Protein AF-A0A920JBN9-F1 (afdb_monomer_lite)

Secondary structure (DSSP, 8-state):
-EEEE-SBTTTB-HHHHHHHHHHHHHS----GGG--SS-SSTTTSS-SSHHHHHHHHH-BTTB-TTTTPPBPTTHHHHHHHHHHTT-EEEE-----GGGG---

Foldseek 3Di:
DEDEFEPDVQWFPLVVLLQVLLCVPVVDHQDPVNCPDDDDDPPRHPHPHRVRVQVCQPQDPHHHSPPDTDTDPCSVVVQVVCVVVVYHYDYDYDDPPVVPDDD

Structure (mmCIF, N/CA/C/O backbone):
data_AF-A0A920JBN9-F1
#
_entry.id   AF-A0A920JBN9-F1
#
loop_
_atom_site.group_PDB
_atom_site.id
_atom_site.type_symbol
_atom_site.label_atom_id
_atom_site.label_alt_id
_atom_site.label_comp_id
_atom_site.label_asym_id
_atom_site.label_entity_id
_atom_site.label_seq_id
_atom_site.pdbx_PDB_ins_code
_atom_site.Cartn_x
_atom_site.Cartn_y
_atom_site.Cartn_z
_atom_site.occupancy
_atom_site.B_iso_or_equiv
_atom_site.auth_seq_id
_atom_site.auth_comp_id
_atom_site.auth_asym_id
_atom_site.auth_atom_id
_atom_site.pdbx_PDB_model_num
ATOM 1 N N . MET A 1 1 ? 20.222 2.338 -17.733 1.00 94.06 1 MET A N 1
ATOM 2 C CA . MET A 1 1 ? 20.134 3.164 -16.498 1.00 94.06 1 MET A CA 1
ATOM 3 C C . MET A 1 1 ? 19.646 2.282 -15.363 1.00 94.06 1 MET A C 1
ATOM 5 O O . MET A 1 1 ? 18.942 1.323 -15.661 1.00 94.06 1 MET A O 1
ATOM 9 N N . ARG A 1 2 ? 19.986 2.608 -14.113 1.00 97.69 2 ARG A N 1
ATOM 10 C CA . ARG A 1 2 ? 19.462 1.926 -12.924 1.00 97.69 2 ARG A CA 1
ATOM 11 C C . ARG A 1 2 ? 18.318 2.741 -12.325 1.00 97.69 2 ARG A C 1
ATOM 13 O O . ARG A 1 2 ? 18.489 3.941 -12.132 1.00 97.69 2 ARG A O 1
ATOM 20 N N . ILE A 1 3 ? 17.179 2.104 -12.071 1.00 97.94 3 ILE A N 1
ATOM 21 C CA . ILE A 1 3 ? 15.954 2.733 -11.567 1.00 97.94 3 ILE A CA 1
ATOM 22 C C . ILE A 1 3 ? 15.604 2.074 -10.234 1.00 97.94 3 ILE A C 1
ATOM 24 O O . ILE A 1 3 ? 15.317 0.879 -10.188 1.00 97.94 3 ILE A O 1
ATOM 28 N N . GLY A 1 4 ? 15.658 2.856 -9.157 1.00 97.44 4 GLY A N 1
ATOM 29 C CA . GLY A 1 4 ? 15.118 2.461 -7.860 1.00 97.44 4 GLY A CA 1
ATOM 30 C C . GLY A 1 4 ? 13.615 2.714 -7.831 1.00 97.44 4 GLY A C 1
ATOM 31 O O . GLY A 1 4 ? 13.183 3.803 -8.202 1.00 97.44 4 GLY A O 1
ATOM 32 N N . VAL A 1 5 ? 12.839 1.720 -7.415 1.00 97.75 5 VAL A N 1
ATOM 33 C CA . VAL A 1 5 ? 11.376 1.790 -7.357 1.00 97.75 5 VAL A CA 1
ATOM 34 C C . VAL A 1 5 ? 10.929 1.457 -5.943 1.00 97.75 5 VAL A C 1
ATOM 36 O O . VAL A 1 5 ? 11.291 0.403 -5.420 1.00 97.75 5 VAL A O 1
ATOM 39 N N . ASP A 1 6 ? 10.170 2.361 -5.330 1.00 96.38 6 ASP A N 1
ATOM 40 C CA . ASP A 1 6 ? 9.556 2.099 -4.030 1.00 96.38 6 ASP A CA 1
ATOM 41 C C . ASP A 1 6 ? 8.475 1.013 -4.139 1.00 96.38 6 ASP A C 1
ATOM 43 O O . ASP A 1 6 ? 7.914 0.787 -5.211 1.00 96.38 6 ASP A O 1
ATOM 47 N N . LEU A 1 7 ? 8.206 0.297 -3.050 1.00 95.50 7 LEU A N 1
ATOM 48 C CA . LEU A 1 7 ? 7.214 -0.777 -3.047 1.00 95.50 7 LEU A CA 1
ATOM 49 C C . LEU A 1 7 ? 5.855 -0.270 -2.568 1.00 95.50 7 LEU A C 1
ATOM 51 O O . LEU A 1 7 ? 4.873 -0.339 -3.308 1.00 95.50 7 LEU A O 1
ATOM 55 N N . ASP A 1 8 ? 5.804 0.216 -1.333 1.00 93.44 8 ASP A N 1
ATOM 56 C CA . ASP A 1 8 ? 4.572 0.496 -0.604 1.00 93.44 8 ASP A CA 1
ATOM 57 C C . ASP A 1 8 ? 4.052 1.894 -0.969 1.00 93.44 8 ASP A C 1
ATOM 59 O O . ASP A 1 8 ? 4.678 2.899 -0.663 1.00 93.44 8 ASP A O 1
ATOM 63 N N . GLY A 1 9 ? 2.909 1.966 -1.653 1.00 92.44 9 GLY A N 1
ATOM 64 C CA . GLY A 1 9 ? 2.370 3.221 -2.194 1.00 92.44 9 GLY A CA 1
ATOM 65 C C . GLY A 1 9 ? 2.814 3.536 -3.630 1.00 92.44 9 GLY A C 1
ATOM 66 O O . GLY A 1 9 ? 2.384 4.542 -4.185 1.00 92.44 9 GLY A O 1
ATOM 67 N N . VAL A 1 10 ? 3.620 2.667 -4.259 1.00 95.75 10 VAL A N 1
ATOM 68 C CA . VAL A 1 10 ? 4.037 2.804 -5.672 1.00 95.75 10 VAL A CA 1
ATOM 69 C C . VAL A 1 10 ? 3.710 1.561 -6.495 1.00 95.75 10 VAL A C 1
ATOM 71 O O . VAL A 1 10 ? 3.156 1.672 -7.586 1.00 95.75 10 VAL A O 1
ATOM 74 N N . VAL A 1 11 ? 4.024 0.370 -5.984 1.00 96.88 11 VAL A N 1
ATOM 75 C CA . VAL A 1 11 ? 3.715 -0.907 -6.649 1.00 96.88 11 VAL A CA 1
ATOM 76 C C . VAL A 1 11 ? 2.608 -1.632 -5.899 1.00 96.88 11 VAL A C 1
ATOM 78 O O . VAL A 1 11 ? 1.600 -1.995 -6.497 1.00 96.88 11 VAL A O 1
ATOM 81 N N . ALA A 1 12 ? 2.777 -1.814 -4.590 1.00 96.69 12 ALA A N 1
ATOM 82 C CA . ALA A 1 12 ? 1.752 -2.338 -3.703 1.00 96.69 12 ALA A CA 1
ATOM 83 C C . ALA A 1 1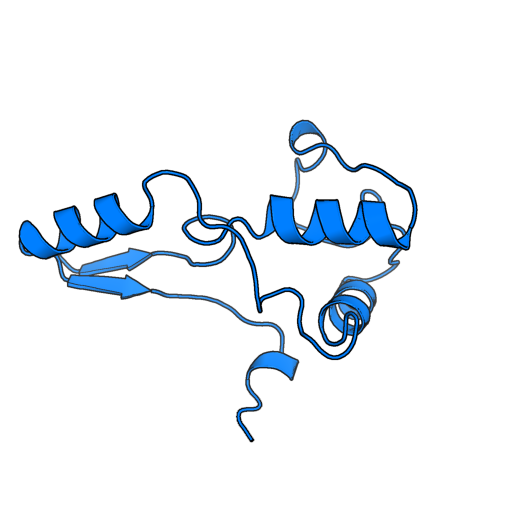2 ? 0.878 -1.186 -3.197 1.00 96.69 12 ALA A C 1
ATOM 85 O O . ALA A 1 12 ? 1.387 -0.180 -2.699 1.00 96.69 12 ALA A O 1
ATOM 86 N N . ASN A 1 13 ? -0.439 -1.339 -3.286 1.00 95.88 13 ASN A N 1
ATOM 87 C CA . ASN A 1 13 ? -1.410 -0.375 -2.792 1.00 95.88 13 ASN A CA 1
ATOM 88 C C . ASN A 1 13 ? -1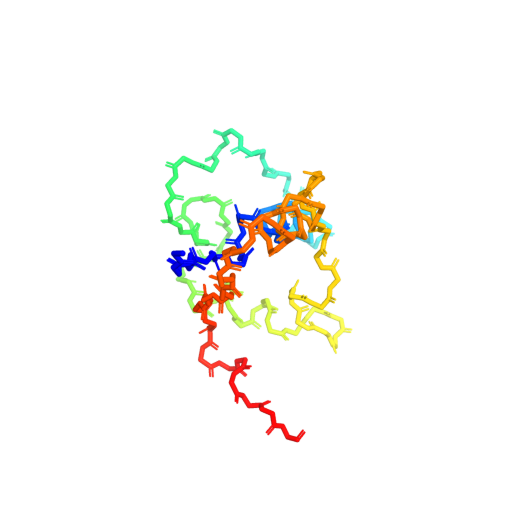.573 -0.513 -1.273 1.00 95.88 13 ASN A C 1
ATOM 90 O O . ASN A 1 13 ? -2.581 -1.000 -0.754 1.00 95.88 13 ASN A O 1
ATOM 94 N N . PHE A 1 14 ? -0.526 -0.096 -0.561 1.00 94.50 14 PHE A N 1
ATOM 95 C CA . PHE A 1 14 ? -0.488 -0.079 0.894 1.00 94.50 14 PHE A CA 1
ATOM 96 C C . PHE A 1 14 ? -1.643 0.748 1.462 1.00 94.50 14 PHE A C 1
ATOM 98 O O . PHE A 1 14 ? -2.323 0.281 2.372 1.00 94.50 14 PHE A O 1
ATOM 105 N N . THR A 1 15 ? -1.909 1.923 0.878 1.00 93.56 15 THR A N 1
ATOM 106 C CA . THR A 1 15 ? -2.976 2.840 1.301 1.00 93.56 15 THR A CA 1
ATOM 107 C C . THR A 1 15 ? -4.340 2.169 1.331 1.00 93.56 15 THR A C 1
ATOM 109 O O . THR A 1 15 ? -5.009 2.181 2.364 1.00 93.56 15 THR A O 1
ATOM 112 N N . LYS A 1 16 ? -4.732 1.515 0.235 1.00 94.62 16 LYS A N 1
ATOM 113 C CA . LYS A 1 16 ? -5.986 0.762 0.183 1.00 94.62 16 LYS A CA 1
ATOM 114 C C . LYS A 1 16 ? -5.985 -0.383 1.195 1.00 94.62 16 LYS A C 1
ATOM 116 O O . LYS A 1 16 ? -6.925 -0.515 1.969 1.00 94.62 16 LYS A O 1
ATOM 121 N N . GLY A 1 17 ? -4.908 -1.166 1.243 1.00 94.19 17 GLY A N 1
ATOM 122 C CA . GLY A 1 17 ? -4.832 -2.330 2.126 1.00 94.19 17 GLY A CA 1
ATOM 123 C C . GLY A 1 17 ? -5.024 -1.988 3.606 1.00 94.19 17 GLY A C 1
ATOM 124 O O . GLY A 1 17 ? -5.813 -2.640 4.291 1.00 94.19 17 GLY A O 1
ATOM 125 N N . TRP A 1 18 ? -4.344 -0.954 4.112 1.00 93.75 18 TRP A N 1
ATOM 126 C CA . TRP A 1 18 ? -4.486 -0.583 5.521 1.00 93.75 18 TRP A CA 1
ATOM 127 C C . TRP A 1 18 ? -5.804 0.121 5.828 1.00 93.75 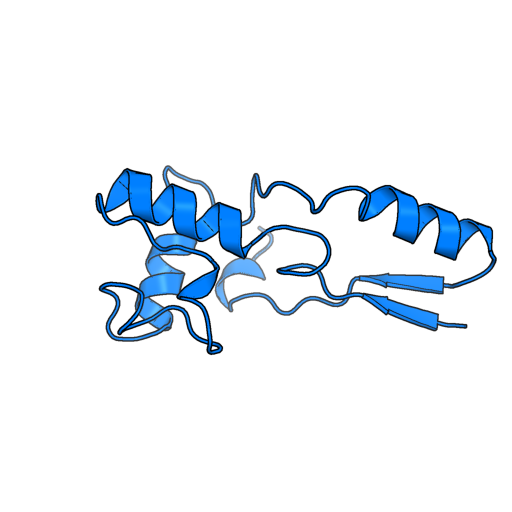18 TRP A C 1
ATOM 129 O O . TRP A 1 18 ? -6.363 -0.126 6.895 1.00 93.75 18 TRP A O 1
ATOM 139 N N . THR A 1 19 ? -6.331 0.946 4.922 1.00 95.06 19 THR A N 1
ATOM 140 C CA . THR A 1 19 ? -7.612 1.638 5.144 1.00 95.06 19 THR A CA 1
ATOM 141 C C . THR A 1 19 ? -8.796 0.673 5.140 1.00 95.06 19 THR A C 1
ATOM 143 O O . THR A 1 19 ? -9.657 0.783 6.010 1.00 95.06 19 THR A O 1
ATOM 146 N N . GLU A 1 20 ? -8.817 -0.325 4.252 1.00 94.69 20 GLU A N 1
ATOM 147 C CA . GLU A 1 20 ? -9.866 -1.355 4.221 1.00 94.69 20 GLU A CA 1
ATOM 148 C C . GLU A 1 20 ? -9.850 -2.236 5.474 1.00 94.69 20 GLU A C 1
ATOM 150 O O . GLU A 1 20 ? -10.899 -2.531 6.052 1.00 94.69 20 GLU A O 1
ATOM 155 N N . LEU A 1 21 ? -8.661 -2.635 5.937 1.00 93.81 21 LEU A N 1
ATOM 156 C CA . LEU A 1 21 ? -8.530 -3.404 7.176 1.00 93.81 21 LEU A CA 1
ATOM 157 C C . LEU A 1 21 ? -8.908 -2.568 8.400 1.00 93.81 21 LEU A C 1
ATOM 159 O O . LEU A 1 21 ? -9.595 -3.058 9.295 1.00 93.81 21 LEU A O 1
ATOM 163 N N . TYR A 1 22 ? -8.540 -1.290 8.406 1.00 94.62 22 TYR A N 1
ATOM 164 C CA . TYR A 1 22 ? -8.932 -0.365 9.457 1.00 94.62 22 TYR A CA 1
ATOM 165 C C . TYR A 1 22 ? -10.457 -0.157 9.500 1.00 94.62 22 TYR A C 1
ATOM 167 O O . TYR A 1 22 ? -11.049 -0.180 10.579 1.00 94.62 22 TYR A O 1
ATOM 175 N N . GLU A 1 23 ? -11.119 -0.010 8.348 1.00 95.75 23 GLU A N 1
ATOM 176 C CA . GLU A 1 23 ? -12.583 0.068 8.265 1.00 95.75 23 GLU A CA 1
ATOM 177 C C . GLU A 1 23 ? -13.236 -1.226 8.763 1.00 95.75 23 GLU A C 1
ATOM 179 O O . GLU A 1 23 ? -14.166 -1.172 9.569 1.00 95.75 23 GLU A O 1
ATOM 184 N N . LYS A 1 24 ? -12.721 -2.387 8.341 1.00 94.25 24 LYS A N 1
ATOM 185 C CA . LYS A 1 24 ? -13.228 -3.702 8.754 1.00 94.25 24 LYS A CA 1
ATOM 186 C C . LYS A 1 24 ? -13.158 -3.903 10.271 1.00 94.25 24 LYS A C 1
ATOM 188 O O . LYS A 1 24 ? -14.093 -4.455 10.846 1.00 94.25 24 LYS A O 1
ATOM 193 N N . GLU A 1 25 ? -12.068 -3.491 10.913 1.00 94.06 25 GLU A N 1
ATOM 194 C CA . GLU A 1 25 ? -11.855 -3.726 12.346 1.00 94.06 25 GLU A CA 1
ATOM 195 C C . GLU A 1 25 ? -12.444 -2.642 13.251 1.00 94.06 25 GLU A C 1
ATOM 197 O O . GLU A 1 25 ? -12.999 -2.953 14.306 1.00 94.06 25 GLU A O 1
ATOM 202 N N . PHE A 1 26 ? -12.345 -1.372 12.855 1.00 95.25 26 PHE A N 1
ATOM 203 C CA . PHE A 1 26 ? -12.720 -0.237 13.706 1.00 95.25 26 PHE A CA 1
ATOM 204 C C . PHE A 1 26 ? -13.993 0.479 13.244 1.00 95.25 26 PHE A C 1
ATOM 206 O O . PHE A 1 26 ? -14.447 1.408 13.912 1.00 95.25 26 PHE A O 1
ATOM 213 N N . GLY A 1 27 ? -14.576 0.080 12.110 1.00 96.62 27 GLY A N 1
ATOM 214 C CA . GLY A 1 27 ? -15.828 0.634 11.588 1.00 96.62 27 GLY A CA 1
ATOM 215 C C . GLY A 1 27 ? -15.727 2.078 11.092 1.00 96.62 27 GLY A C 1
ATOM 216 O O . GLY A 1 27 ? -16.754 2.713 10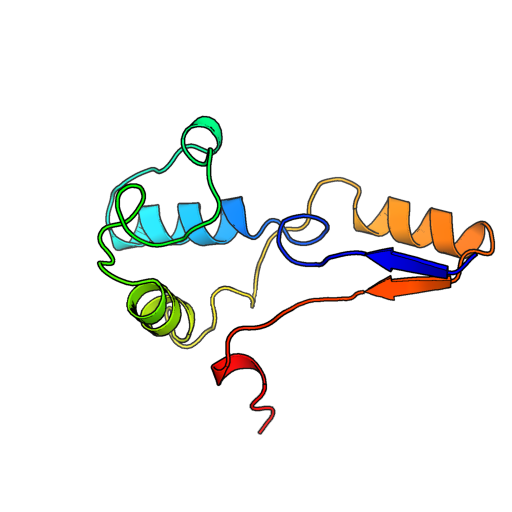.849 1.00 96.62 27 GLY A O 1
ATOM 217 N N . LYS A 1 28 ? -14.512 2.624 10.961 1.00 95.44 28 LYS A N 1
ATOM 218 C CA . LYS A 1 28 ? -14.267 3.966 10.422 1.00 95.44 28 LYS A CA 1
ATOM 219 C C . LYS A 1 28 ? -13.642 3.845 9.040 1.00 95.44 28 LYS A C 1
ATOM 221 O O . LYS A 1 28 ? -12.499 3.418 8.912 1.00 95.44 28 LYS A O 1
ATOM 226 N N . LYS A 1 29 ? -14.379 4.308 8.036 1.00 96.38 29 LYS A N 1
ATOM 227 C CA . LYS A 1 29 ? -13.859 4.516 6.690 1.00 96.38 29 LYS A CA 1
ATOM 228 C C . LYS A 1 29 ? -12.914 5.718 6.671 1.00 96.38 29 LYS A C 1
ATOM 230 O O . LYS A 1 29 ? -13.244 6.757 7.241 1.00 96.38 29 LYS A O 1
ATOM 235 N N . ILE A 1 30 ? -11.760 5.551 6.036 1.00 95.06 30 ILE A N 1
ATOM 236 C CA . ILE A 1 30 ? -10.789 6.614 5.761 1.00 95.06 30 ILE A CA 1
ATOM 237 C C . ILE A 1 30 ? -10.685 6.706 4.245 1.00 95.06 30 ILE A C 1
ATOM 239 O O . ILE A 1 30 ? -10.383 5.709 3.589 1.00 95.06 30 ILE A O 1
ATOM 243 N N . LEU A 1 31 ? -11.005 7.869 3.693 1.00 92.56 31 LEU A N 1
ATOM 244 C CA . LEU A 1 31 ? -10.950 8.115 2.260 1.00 92.56 31 LEU A CA 1
ATOM 245 C C . LEU A 1 31 ? -9.531 8.514 1.852 1.00 92.56 31 LEU A C 1
ATOM 247 O O . LEU A 1 31 ? -8.799 9.129 2.626 1.00 92.56 31 LEU A O 1
ATOM 251 N N . GLU A 1 32 ? -9.134 8.167 0.630 1.00 89.31 32 GLU A N 1
ATOM 252 C CA . GLU A 1 32 ? -7.783 8.448 0.132 1.00 89.31 32 GLU A CA 1
ATOM 253 C C . GLU A 1 32 ? -7.500 9.957 0.104 1.00 89.31 32 GLU A C 1
ATOM 255 O O . GLU A 1 32 ? -6.415 10.391 0.478 1.00 89.31 32 GLU A O 1
ATOM 260 N N . GLU A 1 33 ? -8.506 10.774 -0.220 1.00 92.00 33 GLU A N 1
ATOM 261 C CA . GLU A 1 33 ? -8.420 12.235 -0.185 1.00 92.00 33 GLU A CA 1
ATOM 262 C C . GLU A 1 33 ? -8.198 12.832 1.216 1.00 92.00 33 GLU A C 1
ATOM 264 O O . GLU A 1 33 ? -7.787 13.988 1.324 1.00 92.00 33 GLU A O 1
ATOM 269 N N . GLU A 1 34 ? -8.456 12.077 2.289 1.00 91.56 34 GLU A N 1
ATOM 270 C CA . GLU A 1 34 ? -8.171 12.508 3.664 1.00 91.56 34 GLU A CA 1
ATOM 271 C C . GLU A 1 34 ? -6.692 12.301 4.029 1.00 91.56 34 GLU A C 1
ATOM 273 O O . GLU A 1 34 ? -6.195 12.904 4.981 1.00 91.56 34 GLU A O 1
ATOM 278 N N . ILE A 1 35 ? -5.969 11.472 3.272 1.00 91.69 35 ILE A N 1
ATOM 279 C CA . ILE A 1 35 ? -4.570 11.121 3.521 1.00 91.69 35 ILE A CA 1
ATOM 280 C C . ILE A 1 35 ? -3.677 12.157 2.833 1.00 91.69 35 ILE A C 1
ATOM 282 O O . ILE A 1 35 ? -3.094 11.932 1.776 1.00 91.69 35 ILE A O 1
ATOM 286 N N . THR A 1 36 ? -3.596 13.341 3.435 1.00 89.88 36 THR A N 1
ATOM 287 C CA . THR A 1 36 ? -2.845 14.479 2.880 1.00 89.88 36 THR A CA 1
ATOM 288 C C . THR A 1 36 ? -1.412 14.583 3.395 1.00 89.88 36 THR A C 1
ATOM 290 O O . THR A 1 36 ? -0.633 15.393 2.896 1.00 89.88 36 THR A O 1
ATOM 293 N N . GLU A 1 37 ? -1.062 13.801 4.414 1.00 88.06 37 GLU A N 1
ATOM 294 C CA . GLU A 1 37 ? 0.231 13.847 5.091 1.00 88.06 37 GLU A CA 1
ATOM 295 C C . GLU A 1 37 ? 0.778 12.439 5.321 1.00 88.06 37 GLU A C 1
ATOM 297 O O . GLU A 1 37 ? 0.036 11.457 5.386 1.00 88.06 37 GLU A O 1
ATOM 302 N N . TRP A 1 38 ? 2.099 12.352 5.473 1.00 85.19 38 TRP A N 1
ATOM 303 C CA . TRP A 1 38 ? 2.754 11.125 5.906 1.00 85.19 38 TRP A CA 1
ATOM 304 C C . TRP A 1 38 ? 2.464 10.882 7.388 1.00 85.19 38 TRP A C 1
ATOM 306 O O . TRP A 1 38 ? 2.749 11.740 8.222 1.00 85.19 38 TRP A O 1
ATOM 316 N N . GLY A 1 39 ? 1.929 9.707 7.709 1.00 84.69 39 GLY A N 1
ATOM 317 C CA . GLY A 1 39 ? 1.684 9.277 9.083 1.00 84.69 39 GLY A CA 1
ATOM 318 C C . GLY A 1 39 ? 0.488 8.337 9.188 1.00 84.69 39 GLY A C 1
ATOM 319 O O . GLY A 1 39 ? -0.457 8.416 8.408 1.00 84.69 39 GLY A O 1
ATOM 320 N N . LEU A 1 40 ? 0.540 7.422 10.157 1.00 88.69 40 LEU A N 1
ATOM 321 C CA . LEU A 1 40 ? -0.473 6.367 10.341 1.00 88.69 40 LEU A CA 1
ATOM 322 C C . LEU A 1 40 ? -1.182 6.445 11.704 1.00 88.69 40 LEU A C 1
ATOM 324 O O . LEU A 1 40 ? -2.022 5.606 12.037 1.00 88.69 40 LEU A O 1
ATOM 328 N N . SER A 1 41 ? -0.853 7.456 12.506 1.00 88.50 41 SER A N 1
ATOM 329 C CA . SER A 1 41 ? -1.474 7.757 13.797 1.00 88.50 41 SER A CA 1
ATOM 330 C C . SER A 1 41 ? -2.616 8.777 13.654 1.00 88.50 41 SER A C 1
ATOM 332 O O . SER A 1 41 ? -3.097 9.084 12.557 1.00 88.50 41 SER A O 1
ATOM 334 N N . LYS A 1 42 ? -3.100 9.296 14.785 1.00 88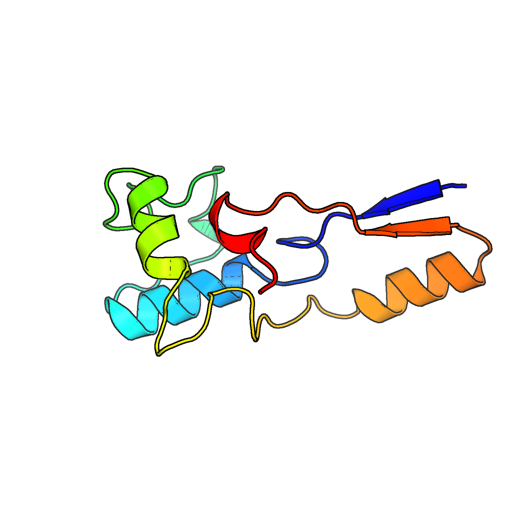.31 42 LYS A N 1
ATOM 335 C CA . LYS A 1 42 ? -3.996 10.453 14.821 1.00 88.31 42 LYS A CA 1
ATOM 336 C C . LYS A 1 42 ? -3.479 11.598 13.931 1.00 88.31 42 LYS A C 1
ATOM 338 O O . LYS A 1 42 ? -2.281 11.862 13.926 1.00 88.31 42 LYS A O 1
ATOM 343 N N . PRO A 1 43 ? -4.383 12.343 13.271 1.00 90.06 43 PRO A N 1
ATOM 344 C CA . PRO A 1 43 ? -5.841 12.297 13.444 1.00 90.06 43 PRO A CA 1
ATOM 345 C C . PRO A 1 43 ? -6.561 11.256 12.569 1.00 90.06 43 PRO A C 1
ATOM 347 O O . PRO A 1 43 ? -7.751 11.008 12.781 1.00 90.06 43 PRO A O 1
ATOM 350 N N . LEU A 1 44 ? -5.868 10.650 11.602 1.00 89.06 44 LEU A N 1
ATOM 351 C CA . LEU A 1 44 ? -6.469 9.723 10.638 1.00 89.06 44 LEU A CA 1
ATOM 352 C C . LEU A 1 44 ? -6.980 8.455 11.324 1.00 89.06 44 LEU A C 1
ATOM 354 O O . LEU A 1 44 ? -8.130 8.051 11.122 1.00 89.06 44 LEU A O 1
ATOM 358 N N . THR A 1 45 ? -6.170 7.886 12.214 1.00 94.19 45 THR A N 1
ATOM 359 C CA . THR A 1 45 ? -6.509 6.688 12.986 1.00 94.19 45 THR A CA 1
ATOM 360 C C . THR A 1 45 ? -6.731 7.005 14.467 1.00 94.19 45 THR A C 1
ATOM 362 O O . THR A 1 45 ? -6.576 8.136 14.931 1.00 94.19 45 THR A O 1
ATOM 365 N N . HIS A 1 46 ? -7.129 5.995 15.241 1.00 94.94 46 HIS A N 1
ATOM 366 C CA . HIS A 1 46 ? -7.251 6.095 16.695 1.00 94.94 46 HIS A CA 1
ATOM 367 C C . HIS A 1 46 ? -5.905 5.917 17.426 1.00 94.94 46 HIS A C 1
ATOM 369 O O . HIS A 1 46 ? -5.827 6.208 18.625 1.00 94.94 46 HIS A O 1
ATOM 375 N N . PHE A 1 47 ? -4.859 5.460 16.728 1.00 96.19 47 PHE A N 1
ATOM 376 C CA . PHE A 1 47 ? -3.536 5.213 17.302 1.00 96.19 47 PHE A CA 1
ATOM 377 C C . PHE A 1 47 ? -2.886 6.528 17.749 1.00 96.19 47 PHE A C 1
ATOM 379 O O . PHE A 1 47 ? -2.891 7.510 17.007 1.00 96.19 47 PHE A O 1
ATOM 386 N N . GLN A 1 48 ? -2.348 6.577 18.975 1.00 95.50 48 GLN A N 1
ATOM 387 C CA . GLN A 1 48 ? -1.699 7.801 19.475 1.00 95.50 48 GLN A CA 1
ATOM 388 C C . GLN A 1 48 ? -0.345 8.017 18.804 1.00 95.50 48 GLN A C 1
ATOM 390 O O . GLN A 1 48 ? -0.017 9.133 18.415 1.00 95.50 48 GLN A O 1
ATOM 395 N N . GLU A 1 49 ? 0.410 6.935 18.650 1.00 94.38 49 GLU A N 1
ATOM 396 C CA . GLU A 1 49 ? 1.753 6.926 18.092 1.00 94.38 49 GLU A CA 1
ATOM 397 C C . GLU A 1 49 ? 1.830 5.924 16.933 1.00 94.38 49 GLU A C 1
ATOM 399 O O . GLU A 1 49 ? 1.094 4.935 16.902 1.00 94.38 49 GLU A O 1
ATOM 404 N N . GLU A 1 50 ? 2.754 6.130 15.990 1.00 91.44 50 GLU A N 1
ATOM 405 C CA . GLU A 1 50 ? 2.945 5.190 14.874 1.00 91.44 50 GLU A CA 1
ATOM 406 C C . GLU A 1 50 ? 3.309 3.780 15.343 1.00 91.44 50 GLU A C 1
ATOM 408 O O . GLU A 1 50 ? 2.943 2.791 14.711 1.00 91.44 50 GLU A O 1
ATOM 413 N N . ILE A 1 51 ? 4.000 3.662 16.480 1.00 93.06 51 ILE A N 1
ATOM 414 C CA . ILE A 1 51 ? 4.339 2.362 17.060 1.00 93.06 51 ILE A CA 1
ATOM 415 C C . ILE A 1 51 ? 3.083 1.530 17.354 1.00 93.06 51 ILE A C 1
ATOM 417 O O . ILE A 1 51 ? 3.122 0.308 17.217 1.00 93.06 51 ILE A O 1
ATOM 421 N N . ASP A 1 52 ? 1.969 2.162 17.727 1.00 94.56 52 ASP A N 1
ATOM 422 C CA . ASP A 1 52 ? 0.726 1.457 18.033 1.00 94.56 52 ASP A CA 1
ATOM 423 C C . ASP A 1 52 ? 0.050 0.953 16.759 1.00 94.56 52 ASP A C 1
ATOM 425 O O . ASP A 1 52 ? -0.380 -0.201 16.724 1.00 94.56 52 ASP A O 1
ATOM 429 N N . PHE A 1 53 ? 0.075 1.755 15.688 1.00 94.69 53 PHE A N 1
ATOM 430 C CA . PHE A 1 53 ? -0.327 1.298 14.357 1.00 94.69 53 PHE A CA 1
ATOM 431 C C . PHE A 1 53 ? 0.503 0.084 13.933 1.00 94.69 53 PHE A C 1
ATOM 433 O O . PHE A 1 53 ? -0.038 -0.928 13.501 1.00 94.69 53 PHE A O 1
ATOM 440 N N . TRP A 1 54 ? 1.825 0.142 14.100 1.00 93.50 54 TRP A N 1
ATOM 441 C CA . TRP A 1 54 ? 2.711 -0.938 13.674 1.00 93.50 54 TRP A CA 1
ATOM 442 C C . TRP A 1 54 ? 2.586 -2.211 14.516 1.00 93.50 54 TRP A C 1
ATOM 444 O O . TRP A 1 54 ? 2.815 -3.298 13.988 1.00 93.50 54 TRP A O 1
ATOM 454 N N . LYS A 1 55 ? 2.219 -2.111 15.801 1.00 92.88 55 LYS A N 1
ATOM 455 C CA . LYS A 1 55 ? 1.878 -3.284 16.626 1.00 92.88 55 LYS A CA 1
ATOM 456 C C . LYS A 1 55 ? 0.623 -3.975 16.102 1.00 92.88 55 LYS A C 1
ATOM 458 O O . LYS A 1 55 ? 0.620 -5.197 16.021 1.00 92.88 55 LYS A O 1
ATOM 463 N N . TRP A 1 56 ? -0.396 -3.198 15.736 1.00 93.31 56 TRP A N 1
ATOM 464 C CA . TRP A 1 56 ? -1.617 -3.708 15.116 1.00 93.31 56 TRP A CA 1
ATOM 465 C C . TRP A 1 56 ? -1.327 -4.338 13.747 1.00 93.31 56 TRP A C 1
ATOM 467 O O . TRP A 1 56 ? -1.582 -5.516 13.531 1.00 93.31 56 TRP A O 1
ATOM 477 N N . ALA A 1 57 ? -0.657 -3.598 12.865 1.00 93.25 57 ALA A N 1
ATOM 478 C CA . ALA A 1 57 ? -0.340 -4.013 11.501 1.00 93.25 57 ALA A CA 1
ATOM 479 C C . ALA A 1 57 ? 0.589 -5.240 11.399 1.00 93.25 57 ALA A C 1
ATOM 481 O O . ALA A 1 57 ? 0.722 -5.840 10.327 1.00 93.25 57 ALA A O 1
ATOM 482 N N . LYS A 1 58 ? 1.266 -5.611 12.491 1.00 92.56 58 LYS A N 1
ATOM 483 C CA . LYS A 1 58 ? 2.121 -6.800 12.557 1.00 92.56 58 LYS A CA 1
ATOM 484 C C . LYS A 1 58 ? 1.320 -8.103 12.593 1.00 92.56 58 LYS A C 1
ATOM 486 O O . LYS A 1 58 ? 1.814 -9.102 12.071 1.00 92.56 58 LYS A O 1
ATOM 491 N N . ASP A 1 59 ? 0.153 -8.101 13.231 1.00 89.69 59 ASP A N 1
ATOM 492 C CA . ASP A 1 59 ? -0.614 -9.310 13.535 1.00 89.69 59 ASP A CA 1
ATOM 493 C C . ASP A 1 59 ? -2.121 -9.057 13.400 1.00 89.69 59 ASP A C 1
ATOM 495 O O . ASP A 1 59 ? -2.838 -8.830 14.373 1.00 89.69 59 ASP A O 1
ATOM 499 N N . ILE A 1 60 ? -2.573 -9.085 12.150 1.00 87.25 60 ILE A N 1
ATOM 500 C CA . ILE A 1 60 ? -3.968 -9.019 11.731 1.00 87.25 60 ILE A CA 1
ATOM 501 C C . ILE A 1 60 ? -4.385 -10.444 11.366 1.00 87.25 60 ILE A C 1
ATOM 503 O O . ILE A 1 60 ? -3.974 -10.978 10.331 1.00 87.25 60 ILE A O 1
ATOM 507 N N . ASP A 1 61 ? -5.153 -11.090 12.244 1.00 83.62 61 ASP A N 1
ATOM 508 C CA . ASP A 1 61 ? -5.586 -12.486 12.093 1.00 83.62 61 ASP A CA 1
ATOM 509 C C . ASP A 1 61 ? -4.418 -13.463 11.793 1.00 83.62 61 ASP A C 1
ATOM 511 O O . ASP A 1 61 ? -4.516 -14.352 10.941 1.00 83.62 61 ASP A O 1
ATOM 515 N N . GLY A 1 62 ? -3.270 -13.300 12.465 1.00 82.88 62 GLY A N 1
ATOM 516 C CA . GLY A 1 62 ? -2.092 -14.153 12.271 1.00 82.88 62 GLY A CA 1
ATOM 517 C C . GLY A 1 62 ? -1.265 -13.825 11.023 1.00 82.88 62 GLY A C 1
ATOM 518 O O . GLY A 1 62 ? -0.435 -14.636 10.603 1.00 82.88 62 GLY A O 1
ATOM 519 N N . SER A 1 63 ? -1.501 -12.677 10.382 1.00 85.31 63 SER A N 1
ATOM 520 C CA . SER A 1 63 ? -0.760 -12.202 9.208 1.00 85.31 63 SER A CA 1
ATOM 521 C C . SER A 1 63 ? -0.374 -10.732 9.343 1.00 85.31 63 SER A C 1
ATOM 523 O O . SER A 1 63 ? -1.061 -9.955 9.992 1.00 85.31 63 SER A O 1
ATOM 525 N N . SER A 1 64 ? 0.715 -10.315 8.696 1.00 90.31 64 SER A N 1
ATOM 526 C CA . SER A 1 64 ? 1.046 -8.890 8.622 1.00 90.31 64 SER A CA 1
ATOM 527 C C . SER A 1 64 ? 0.200 -8.171 7.571 1.00 90.31 64 SER A C 1
ATOM 529 O O . SER A 1 64 ? -0.234 -8.777 6.586 1.00 90.31 64 SER A O 1
ATOM 531 N N . ILE A 1 65 ? 0.063 -6.852 7.731 1.00 91.38 65 ILE A N 1
ATOM 532 C CA . ILE A 1 65 ? -0.608 -5.947 6.785 1.00 91.38 65 ILE A CA 1
ATOM 533 C C . ILE A 1 65 ? -0.099 -6.093 5.340 1.00 91.38 65 ILE A C 1
ATOM 535 O O . ILE A 1 65 ? -0.837 -5.882 4.385 1.00 91.38 65 ILE A O 1
ATOM 539 N N . PHE A 1 66 ? 1.159 -6.507 5.165 1.00 91.00 66 PHE A N 1
ATOM 540 C CA . PHE A 1 66 ? 1.819 -6.587 3.862 1.00 91.00 66 PHE A CA 1
ATOM 541 C C . PHE A 1 66 ? 1.484 -7.855 3.062 1.00 91.00 66 PHE A C 1
ATOM 543 O O . PHE A 1 66 ? 1.846 -7.940 1.892 1.00 91.00 66 PHE A O 1
ATOM 550 N N . ARG A 1 67 ? 0.852 -8.874 3.666 1.00 86.19 67 ARG A N 1
ATOM 551 C CA . ARG A 1 67 ? 0.774 -10.220 3.066 1.00 86.19 67 ARG A CA 1
ATOM 552 C C . ARG A 1 67 ? -0.021 -10.275 1.757 1.00 86.19 67 ARG A C 1
ATOM 554 O O . ARG A 1 67 ? 0.375 -11.009 0.859 1.00 86.19 67 ARG A O 1
ATOM 561 N N . ASN A 1 68 ? -1.130 -9.542 1.672 1.00 83.56 68 ASN A N 1
ATOM 562 C CA . ASN A 1 68 ? -2.091 -9.634 0.566 1.00 83.56 68 ASN A CA 1
ATOM 563 C C . ASN A 1 68 ? -2.459 -8.251 0.005 1.00 83.56 68 ASN A C 1
ATOM 565 O O . ASN A 1 68 ? -3.615 -8.017 -0.337 1.00 83.56 68 ASN A O 1
ATOM 569 N N . LEU A 1 69 ? -1.499 -7.322 -0.046 1.00 93.56 69 LEU A N 1
ATOM 570 C CA . LEU A 1 69 ? -1.744 -6.013 -0.649 1.00 93.56 69 LEU A CA 1
ATOM 571 C C . LEU A 1 69 ? -2.043 -6.172 -2.139 1.00 93.56 69 LEU A C 1
ATOM 573 O O . LEU A 1 69 ? -1.315 -6.855 -2.864 1.00 93.56 69 LEU A O 1
ATOM 577 N N . GLU A 1 70 ? -3.104 -5.513 -2.593 1.00 96.19 70 GLU A N 1
ATOM 578 C CA . GLU A 1 70 ? -3.347 -5.350 -4.020 1.00 96.19 70 GLU A CA 1
ATOM 579 C C . GLU A 1 70 ? -2.217 -4.541 -4.659 1.00 96.19 70 GLU A C 1
ATOM 581 O O . GLU A 1 70 ? -1.554 -3.740 -4.001 1.00 96.19 70 GLU A O 1
ATOM 586 N N . LEU A 1 71 ? -1.999 -4.735 -5.956 1.00 97.00 71 LEU A N 1
ATOM 587 C CA . LEU A 1 71 ? -1.041 -3.940 -6.715 1.00 97.00 71 LEU A CA 1
ATOM 588 C C . LEU A 1 71 ? -1.756 -2.772 -7.388 1.00 97.00 71 LEU A C 1
ATOM 590 O O . LEU A 1 71 ? -2.919 -2.895 -7.774 1.00 97.00 71 LEU A O 1
ATOM 594 N N . TYR A 1 72 ? -1.053 -1.657 -7.569 1.00 97.00 72 TYR A N 1
ATOM 595 C CA . TYR A 1 72 ? -1.540 -0.600 -8.447 1.00 97.00 72 TYR A CA 1
ATOM 596 C C . TYR A 1 72 ? -1.687 -1.124 -9.876 1.00 97.00 72 TYR A C 1
ATOM 598 O O . TYR A 1 72 ? -0.905 -1.959 -10.346 1.00 97.00 72 TYR A O 1
ATOM 606 N N . GLU A 1 73 ? -2.706 -0.616 -10.567 1.00 97.25 73 GLU A N 1
ATOM 607 C CA . GLU A 1 73 ? -3.004 -1.004 -11.939 1.00 97.25 73 GLU A CA 1
ATOM 608 C C . GLU A 1 73 ? -1.767 -0.820 -12.829 1.00 97.25 73 GLU A C 1
ATOM 610 O O . GLU A 1 73 ? -1.105 0.218 -12.793 1.00 97.25 73 GLU A O 1
ATOM 615 N N . ASN A 1 74 ? -1.446 -1.843 -13.623 1.00 97.31 74 ASN A N 1
ATOM 616 C CA . ASN A 1 74 ? -0.315 -1.869 -14.556 1.00 97.31 74 ASN A CA 1
ATOM 617 C C . ASN A 1 74 ? 1.084 -1.717 -13.924 1.00 97.31 74 ASN A C 1
ATOM 619 O O . ASN A 1 74 ? 2.067 -1.701 -14.665 1.00 97.31 74 ASN A O 1
ATOM 623 N N . ALA A 1 75 ? 1.225 -1.644 -12.592 1.00 97.56 75 ALA A N 1
ATOM 624 C CA . ALA A 1 75 ? 2.522 -1.413 -11.950 1.00 97.56 75 ALA A CA 1
ATOM 625 C C . ALA A 1 75 ? 3.559 -2.463 -12.374 1.00 97.56 75 ALA A C 1
ATOM 627 O O . ALA A 1 75 ? 4.659 -2.126 -12.801 1.00 97.56 75 ALA A O 1
ATOM 628 N N . VAL A 1 76 ? 3.186 -3.743 -12.336 1.00 96.94 76 VAL A N 1
ATOM 629 C CA . VAL A 1 76 ? 4.065 -4.854 -12.730 1.00 96.94 76 VAL A CA 1
ATOM 630 C C . VAL A 1 76 ? 4.432 -4.787 -14.212 1.00 96.94 76 VAL A C 1
ATOM 632 O O . VAL A 1 76 ? 5.605 -4.938 -14.554 1.00 96.94 76 VAL A O 1
ATOM 635 N N . ASP A 1 77 ? 3.461 -4.515 -15.082 1.00 98.12 77 ASP A N 1
ATOM 636 C CA . ASP A 1 77 ? 3.683 -4.451 -16.528 1.00 98.12 77 ASP A CA 1
ATOM 637 C C . ASP A 1 77 ? 4.651 -3.325 -16.894 1.00 98.12 77 ASP A C 1
ATOM 639 O O . ASP A 1 77 ? 5.590 -3.537 -17.660 1.00 98.12 77 ASP A O 1
ATOM 643 N N . VAL A 1 78 ? 4.505 -2.150 -16.275 1.00 97.94 78 VAL A N 1
ATOM 644 C CA . VAL A 1 78 ? 5.428 -1.023 -16.468 1.00 97.94 78 VAL A CA 1
ATOM 645 C C . VAL A 1 78 ? 6.852 -1.393 -16.048 1.00 97.94 78 VAL A C 1
ATOM 647 O O . VAL A 1 78 ? 7.802 -1.088 -16.773 1.00 97.94 78 VAL A O 1
ATOM 650 N N . LEU A 1 79 ? 7.030 -2.085 -14.918 1.00 97.94 79 LEU A N 1
ATOM 651 C CA . LEU A 1 79 ? 8.357 -2.536 -14.480 1.00 97.94 79 LEU A CA 1
ATOM 652 C C . LEU A 1 79 ? 8.970 -3.550 -15.452 1.00 97.94 79 LEU A C 1
ATOM 654 O O . LEU A 1 79 ? 10.168 -3.474 -15.745 1.00 97.94 79 LEU A O 1
ATOM 658 N N . TYR A 1 80 ? 8.159 -4.459 -15.996 1.00 97.81 80 TYR A N 1
ATOM 659 C CA . TYR A 1 80 ? 8.606 -5.391 -17.029 1.00 97.81 80 TYR A CA 1
ATOM 660 C C . TYR A 1 80 ? 9.013 -4.677 -18.315 1.00 97.81 80 TYR A C 1
ATOM 662 O O . TYR A 1 80 ? 10.062 -4.994 -18.874 1.00 97.81 80 TYR A O 1
ATOM 670 N N . GLU A 1 81 ? 8.236 -3.702 -18.779 1.00 98.25 81 GLU A N 1
ATOM 671 C CA . GLU A 1 81 ? 8.565 -2.946 -19.988 1.00 98.25 81 GLU A CA 1
ATOM 672 C C . GLU A 1 81 ? 9.834 -2.102 -19.805 1.00 98.25 81 GLU A C 1
ATOM 674 O O . GLU A 1 81 ? 10.693 -2.075 -20.689 1.00 98.25 81 GLU A O 1
ATOM 679 N N . LEU A 1 82 ? 10.039 -1.491 -18.633 1.00 97.81 82 LEU A N 1
ATOM 680 C CA . LEU A 1 82 ? 11.303 -0.822 -18.308 1.00 97.81 82 LEU A CA 1
ATOM 681 C C . LEU A 1 82 ? 12.486 -1.796 -18.368 1.00 97.81 82 LEU A C 1
ATOM 683 O O . LEU A 1 82 ? 13.523 -1.479 -18.955 1.00 97.81 82 LEU A O 1
ATOM 687 N N . SER A 1 83 ? 12.326 -2.997 -17.812 1.00 97.31 83 SER A N 1
ATOM 688 C CA . SER A 1 83 ? 13.363 -4.028 -17.874 1.00 97.31 83 SER A CA 1
ATOM 689 C C . SER A 1 83 ? 13.664 -4.460 -19.315 1.00 97.31 83 SER A C 1
ATOM 691 O O . SER A 1 83 ? 14.830 -4.484 -19.715 1.00 97.31 83 SER A O 1
ATOM 693 N N . LYS A 1 84 ? 12.632 -4.718 -20.132 1.00 98.06 84 LYS A N 1
ATOM 694 C CA . LYS A 1 84 ? 12.783 -5.074 -21.555 1.00 98.06 84 LYS A CA 1
ATOM 695 C C . LYS A 1 84 ? 13.486 -3.988 -22.367 1.00 98.06 84 LYS A C 1
ATOM 697 O O . LYS A 1 84 ? 14.250 -4.308 -23.273 1.00 98.06 84 LYS A O 1
ATOM 702 N N . ASN A 1 85 ? 13.287 -2.722 -22.009 1.00 98.12 85 ASN A N 1
ATOM 703 C CA . ASN A 1 85 ? 13.949 -1.578 -22.636 1.00 98.12 85 ASN A CA 1
ATOM 704 C C . ASN A 1 85 ? 15.409 -1.375 -22.175 1.00 98.12 85 ASN A C 1
ATOM 706 O O . ASN A 1 85 ? 16.029 -0.360 -22.491 1.00 98.12 85 ASN A O 1
ATOM 710 N N . GLY A 1 86 ? 15.991 -2.339 -21.451 1.00 98.19 86 GLY A N 1
ATOM 711 C CA . GLY A 1 86 ? 17.402 -2.335 -21.059 1.00 98.19 86 GLY A CA 1
ATOM 712 C C . GLY A 1 86 ? 17.699 -1.545 -19.781 1.00 98.19 86 GLY A C 1
ATOM 713 O O . GLY A 1 86 ? 18.857 -1.195 -19.526 1.00 98.19 86 GLY A O 1
ATOM 714 N N . HIS A 1 87 ? 16.680 -1.237 -18.972 1.00 98.31 87 HIS A N 1
ATOM 715 C CA . HIS A 1 87 ? 16.873 -0.650 -17.648 1.00 98.31 87 HIS A CA 1
ATOM 716 C C . HIS A 1 87 ? 17.078 -1.736 -16.582 1.00 98.31 87 HIS A C 1
ATOM 718 O O . HIS A 1 87 ? 16.434 -2.782 -16.597 1.00 98.31 87 HIS A O 1
ATOM 724 N N . GLU A 1 88 ? 17.961 -1.471 -15.618 1.00 98.06 88 GLU A N 1
ATOM 725 C CA . GLU A 1 88 ? 18.046 -2.266 -14.392 1.00 98.06 88 GLU A CA 1
ATOM 726 C C . GLU A 1 88 ? 17.026 -1.700 -13.401 1.00 98.06 88 GLU A C 1
ATOM 728 O O . GLU A 1 88 ? 17.189 -0.577 -12.91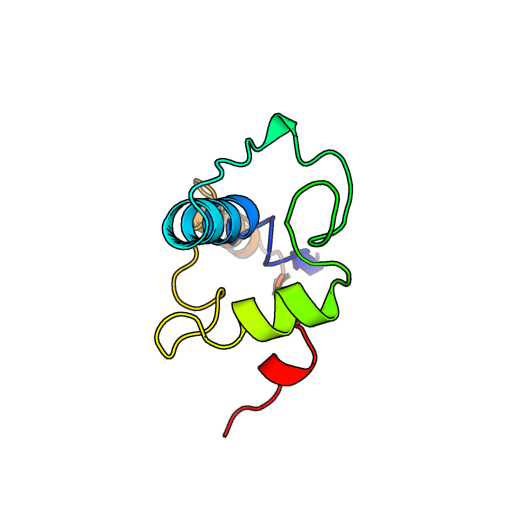9 1.00 98.06 88 GLU A O 1
ATOM 733 N N . VAL A 1 89 ? 15.970 -2.458 -13.124 1.00 97.94 89 VAL A N 1
ATOM 734 C CA . VAL A 1 89 ? 14.924 -2.088 -12.165 1.00 97.94 89 VAL A CA 1
ATOM 735 C C . VAL A 1 89 ? 15.230 -2.755 -10.828 1.00 97.94 89 VAL A C 1
ATOM 737 O O . VAL A 1 89 ? 15.396 -3.972 -10.764 1.00 97.94 89 VAL A O 1
ATOM 740 N N . VAL A 1 90 ? 15.307 -1.964 -9.760 1.00 97.88 90 VAL A N 1
ATOM 741 C CA . VAL A 1 90 ? 15.586 -2.438 -8.401 1.00 97.88 90 VAL A CA 1
ATOM 742 C C . VAL A 1 90 ? 14.480 -1.954 -7.477 1.00 97.88 90 VAL A C 1
ATOM 744 O O . VAL A 1 90 ? 14.262 -0.752 -7.358 1.00 97.88 90 VAL A O 1
ATOM 747 N N . ILE A 1 91 ? 13.806 -2.879 -6.793 1.00 96.25 91 ILE A N 1
ATOM 748 C CA . ILE A 1 91 ? 12.856 -2.523 -5.736 1.00 96.25 91 ILE A CA 1
ATOM 749 C C . ILE A 1 91 ? 13.636 -2.101 -4.486 1.00 96.25 91 ILE A C 1
ATOM 751 O O . ILE A 1 91 ? 14.486 -2.851 -4.001 1.00 96.25 91 ILE A O 1
ATOM 755 N N . ILE A 1 92 ? 13.346 -0.910 -3.965 1.00 95.88 92 ILE A N 1
ATOM 756 C CA . ILE A 1 92 ? 13.942 -0.349 -2.750 1.00 95.88 92 ILE A CA 1
ATOM 757 C C . ILE A 1 92 ? 12.795 -0.017 -1.802 1.00 95.88 92 ILE A C 1
ATOM 759 O O . ILE A 1 92 ? 12.018 0.873 -2.093 1.00 95.88 92 ILE A O 1
ATOM 763 N N . SER A 1 93 ? 12.693 -0.714 -0.674 1.00 93.44 93 SER A N 1
ATOM 764 C CA . SER A 1 93 ? 11.601 -0.522 0.289 1.00 93.44 93 SER A CA 1
ATOM 765 C C . SER A 1 93 ? 12.148 -0.422 1.707 1.00 93.44 93 SER A C 1
ATOM 767 O O . SER A 1 93 ? 13.123 -1.092 2.069 1.00 93.44 93 SER A O 1
ATOM 769 N N . SER A 1 94 ? 11.508 0.435 2.500 1.00 90.38 94 SER A N 1
ATOM 770 C CA . SER A 1 94 ? 11.719 0.532 3.941 1.00 90.38 94 SER A CA 1
ATOM 771 C C . SER A 1 94 ? 10.624 -0.235 4.657 1.00 90.38 94 SER A C 1
ATOM 773 O O . SER A 1 94 ? 9.456 -0.174 4.295 1.00 90.38 94 SER A O 1
ATOM 775 N N . LYS A 1 95 ? 11.012 -0.971 5.687 1.00 83.88 95 LYS A N 1
ATOM 776 C CA . LYS A 1 95 ? 10.152 -1.931 6.366 1.00 83.88 95 LYS A CA 1
ATOM 777 C C . LYS A 1 95 ? 10.142 -1.609 7.864 1.00 83.88 95 LYS A C 1
ATOM 779 O O . LYS A 1 95 ? 11.160 -1.156 8.391 1.00 83.88 95 LYS A O 1
ATOM 784 N N . PRO A 1 96 ? 9.024 -1.800 8.586 1.00 87.19 96 PRO A N 1
ATOM 785 C CA . PRO A 1 96 ? 9.016 -1.591 10.029 1.00 87.19 96 PRO A CA 1
ATOM 786 C C . PRO A 1 96 ? 9.948 -2.597 10.717 1.00 87.19 96 PRO A C 1
ATOM 788 O O . PRO A 1 96 ? 10.146 -3.712 10.226 1.00 87.19 96 PRO A O 1
ATOM 791 N N . TRP A 1 97 ? 10.500 -2.224 11.877 1.00 86.88 97 TRP A N 1
ATOM 792 C CA . TRP A 1 97 ? 11.573 -2.959 12.573 1.00 86.88 97 TRP A CA 1
ATOM 793 C C . TRP A 1 97 ? 11.295 -4.459 12.770 1.00 86.88 97 TRP A C 1
ATOM 795 O O . TRP A 1 97 ? 12.215 -5.272 12.760 1.00 86.88 97 TRP A O 1
ATOM 805 N N . TRP A 1 98 ? 10.027 -4.840 12.931 1.00 85.38 98 TRP A N 1
ATOM 806 C CA . TRP A 1 98 ? 9.602 -6.219 13.169 1.00 85.38 98 TRP A CA 1
ATOM 807 C C . TRP A 1 98 ? 9.526 -7.083 11.907 1.00 85.38 98 TRP A C 1
ATOM 809 O O . TRP A 1 98 ? 9.477 -8.304 12.014 1.00 85.38 98 TRP A O 1
ATOM 819 N N . SER A 1 99 ? 9.510 -6.481 10.721 1.00 77.19 99 SER A N 1
ATOM 820 C CA . SER A 1 99 ? 9.343 -7.205 9.453 1.00 77.19 99 SER A CA 1
ATOM 821 C C . SER A 1 99 ? 10.665 -7.677 8.831 1.00 77.19 99 SER A C 1
ATOM 823 O O . SER A 1 99 ? 10.654 -8.364 7.813 1.00 77.19 99 SER A O 1
ATOM 825 N N . TYR A 1 100 ? 11.800 -7.361 9.465 1.00 65.44 100 TYR A N 1
ATOM 826 C CA . TYR A 1 100 ? 13.126 -7.864 9.088 1.00 65.44 100 TYR A CA 1
ATOM 827 C C . TYR A 1 100 ? 13.465 -9.235 9.698 1.00 65.44 100 TYR A C 1
ATOM 829 O O . TYR A 1 100 ? 14.494 -9.814 9.356 1.00 65.44 100 TYR A O 1
ATOM 837 N N . MET A 1 101 ? 12.623 -9.780 10.585 1.00 42.56 101 MET A N 1
ATOM 838 C CA . MET A 1 101 ? 12.820 -11.126 11.129 1.00 42.56 101 MET A CA 1
ATOM 839 C C . MET A 1 101 ? 12.250 -12.177 10.178 1.00 42.56 101 MET A C 1
ATOM 841 O O . MET A 1 101 ? 11.099 -12.591 10.290 1.00 42.56 101 MET A O 1
ATOM 845 N N . ILE A 1 102 ? 13.095 -12.611 9.247 1.00 36.81 102 ILE A N 1
ATOM 846 C CA . ILE A 1 102 ? 12.974 -13.925 8.618 1.00 36.81 102 ILE A CA 1
ATOM 847 C C . ILE A 1 102 ? 13.424 -14.936 9.683 1.00 36.81 102 ILE A C 1
ATOM 849 O O . ILE A 1 102 ? 14.599 -14.941 10.054 1.00 36.81 102 ILE A O 1
ATOM 853 N N . LEU A 1 103 ? 12.489 -15.720 10.225 1.00 34.78 103 LEU A N 1
ATOM 854 C CA . LEU A 1 103 ? 12.809 -17.011 10.844 1.00 34.78 103 LEU A CA 1
ATOM 855 C C . LEU A 1 103 ? 12.842 -18.076 9.749 1.00 34.78 103 LEU A C 1
ATOM 857 O O . LEU A 1 103 ? 11.937 -18.035 8.884 1.00 34.78 103 LEU A O 1
#

pLDDT: mean 91.41, std 10.57, range [34.78, 98.31]

Radius of gyration: 15.54 Å; chains: 1; bounding box: 36×32×42 Å

Sequence (103 aa):
MRIGVDLDGVVANFTKGWTELYEKEFGKKILEEEITEWGLSKPLTHFQEEIDFWKWAKDIDGSSIFRNLELYENAVDVLYELSKNGHEVVIISSKPWWSYMIL